Protein 5GUF (pdb70)

Foldseek 3Di:
DEDQEAEDQVNVCLLCVLLVQLLPQCVPQPAAAAPQNQDADPVRFGQQARSHHPSSNVRSLVSQLVSLVVSCVVVVPVCSNVQSSQLSVLLSVQQSVLSNVCRVVVNHPPDDDPLSNQCSSVVRSVVSSVVVRHHYDPVSSVVNSVVSVVVVVVVVVD

Nearest PDB structures (foldseek):
  5guf-assembly1_A-2  TM=1.006E+00  e=5.841E-25  Aeropyrum pernix K1
  8snb-assembly1_8K  TM=2.226E-01  e=5.472E+00  Strongylocentrotus purpuratus

Structure (mmCIF, N/CA/C/O backbone):
data_5GUF
#
_entry.id   5GUF
#
_cell.length_a   56.505
_cell.length_b   89.249
_cell.length_c   98.876
_cell.angle_alpha   90.00
_cell.angle_beta   90.00
_cell.angle_gamma   90.00
#
_symmetry.space_group_name_H-M   'C 2 2 21'
#
loop_
_entity.id
_entity.type
_entity.pdbx_description
1 polymer 'CDP-archaeol synthase'
2 non-polymer "CYTIDINE-5'-TRIPHOSPHATE"
3 non-polymer 'MAGNESIUM ION'
4 non-polymer 'POTASSIUM ION'
5 water water
#
loop_
_atom_site.group_PDB
_atom_site.id
_atom_site.type_symbol
_atom_site.label_atom_id
_atom_site.label_alt_id
_atom_site.label_comp_id
_atom_site.label_asym_id
_atom_site.label_entity_id
_atom_site.label_seq_id
_atom_site.pdbx_PDB_ins_code
_atom_site.Cartn_x
_atom_site.Cartn_y
_atom_site.Cartn_z
_atom_site.occ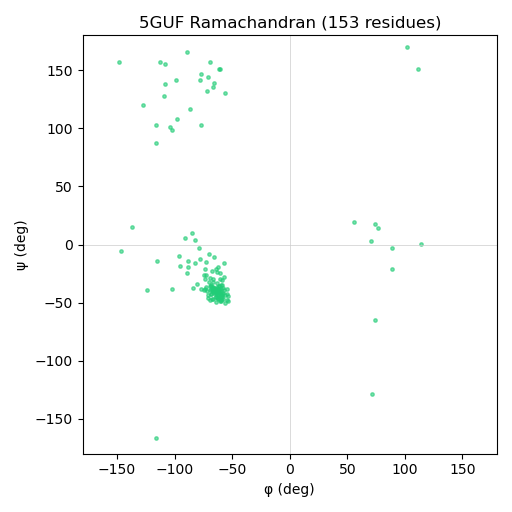upancy
_atom_site.B_iso_or_equiv
_atom_site.auth_seq_id
_atom_site.auth_comp_id
_atom_site.auth_asym_id
_atom_site.auth_atom_id
_atom_site.pdbx_PDB_model_num
ATOM 1 N N . ALA A 1 6 ? 8.128 -14.936 44.085 1.00 42.17 6 ALA A N 1
ATOM 2 C CA . ALA A 1 6 ? 9.154 -15.578 43.255 1.00 40.53 6 ALA A CA 1
ATOM 3 C C . ALA A 1 6 ? 9.253 -14.925 41.874 1.00 41.17 6 ALA A C 1
ATOM 4 O O . ALA A 1 6 ? 8.251 -14.571 41.258 1.00 45.68 6 ALA A O 1
ATOM 6 N N . VAL A 1 7 ? 10.484 -14.744 41.412 1.00 42.47 7 VAL A N 1
ATOM 7 C CA . VAL A 1 7 ? 10.772 -14.164 40.111 1.00 34.12 7 VAL A CA 1
ATOM 8 C C . VAL A 1 7 ? 11.709 -15.122 39.389 1.00 39.74 7 VAL A C 1
ATOM 9 O O . VAL A 1 7 ? 12.796 -15.436 39.893 1.00 34.95 7 VAL A O 1
ATOM 13 N N . ASP A 1 8 ? 11.277 -15.617 38.235 1.00 31.27 8 ASP A N 1
ATOM 14 C CA . ASP A 1 8 ? 12.136 -16.422 37.377 1.00 31.64 8 ASP A CA 1
ATOM 15 C C . ASP A 1 8 ? 12.318 -15.653 36.071 1.00 32.83 8 ASP A C 1
ATOM 16 O O . ASP A 1 8 ? 11.963 -14.477 35.976 1.00 32.57 8 ASP A O 1
ATOM 21 N N . TRP A 1 9 ? 12.845 -16.336 35.053 1.00 31.94 9 TRP A N 1
ATOM 22 C CA . TRP A 1 9 ? 13.177 -15.685 33.794 1.00 27.88 9 TRP A CA 1
ATOM 23 C C . TRP A 1 9 ? 11.977 -15.537 32.875 1.00 31.30 9 TRP A C 1
ATOM 24 O O . TRP A 1 9 ? 12.034 -14.757 31.923 1.00 33.38 9 TRP A O 1
ATOM 35 N N . ARG A 1 10 ? 10.899 -16.254 33.138 1.00 31.62 10 ARG A N 1
ATOM 36 C CA . ARG A 1 10 ? 9.685 -16.148 32.347 1.00 31.77 10 ARG A CA 1
ATOM 37 C C . ARG A 1 10 ? 8.667 -15.346 33.150 1.00 31.54 10 ARG A C 1
ATOM 38 O O . ARG A 1 10 ? 8.016 -15.868 34.057 1.00 33.10 10 ARG A O 1
ATOM 46 N N . ILE A 1 11 ? 8.524 -14.072 32.807 1.00 31.67 11 ILE A N 1
ATOM 47 C CA . ILE A 1 11 ? 7.585 -13.180 33.484 1.00 36.55 11 ILE A CA 1
ATOM 48 C C . ILE A 1 11 ? 6.193 -13.520 32.966 1.00 31.88 11 ILE A C 1
ATOM 49 O O . ILE A 1 11 ? 5.812 -13.106 31.868 1.00 33.32 11 ILE A O 1
ATOM 54 N N . ASP A 1 12 ? 5.420 -14.251 33.770 1.00 31.83 12 ASP A N 1
ATOM 55 C CA . ASP A 1 12 ? 4.145 -14.775 33.302 1.00 32.39 12 ASP A CA 1
ATOM 56 C C . ASP A 1 12 ? 3.035 -14.627 34.329 1.00 33.59 12 ASP A C 1
ATOM 57 O O . ASP A 1 12 ? 1.988 -15.259 34.179 1.00 43.16 12 ASP A O 1
ATOM 62 N N . ASN A 1 13 ? 3.214 -13.817 35.361 1.00 35.87 13 ASN A N 1
ATOM 63 C CA . ASN A 1 13 ? 2.080 -13.438 36.181 1.00 35.27 13 ASN A CA 1
ATOM 64 C C . ASN A 1 13 ? 2.320 -12.028 36.701 1.00 33.97 13 ASN A C 1
ATOM 65 O O . ASN A 1 13 ? 3.464 -11.569 36.783 1.00 34.23 13 ASN A O 1
ATOM 70 N N . ILE A 1 14 ? 1.224 -11.349 37.052 1.00 36.53 14 ILE A N 1
ATOM 71 C CA . ILE A 1 14 ? 1.271 -9.908 37.284 1.00 31.31 14 ILE A CA 1
ATOM 72 C C . ILE A 1 14 ? 2.038 -9.578 38.552 1.00 35.20 14 ILE A C 1
ATOM 73 O O . ILE A 1 14 ? 2.696 -8.534 38.623 1.00 39.91 14 ILE A O 1
ATOM 78 N N . LEU A 1 15 ? 1.991 -10.451 39.561 1.00 33.50 15 LEU A N 1
ATOM 79 C CA . LEU A 1 15 ? 2.754 -10.196 40.778 1.00 36.40 15 LEU A CA 1
ATOM 80 C C . LEU A 1 15 ? 4.251 -10.299 40.517 1.00 36.09 15 LEU A C 1
ATOM 81 O O . LEU A 1 15 ? 5.039 -9.500 41.044 1.00 35.70 15 LEU A O 1
ATOM 86 N N . GLU A 1 16 ? 4.656 -11.260 39.683 1.00 31.25 16 GLU A N 1
ATOM 87 C CA . GLU A 1 16 ? 6.064 -11.403 39.331 1.00 31.94 16 GLU A CA 1
ATOM 88 C C . GLU A 1 16 ? 6.534 -10.213 38.499 1.00 31.75 16 GLU A C 1
ATOM 89 O O . GLU A 1 16 ? 7.636 -9.694 38.709 1.00 31.70 16 GLU A O 1
ATOM 95 N N . ALA A 1 17 ? 5.692 -9.734 37.582 1.00 32.54 17 ALA A N 1
ATOM 96 C CA . ALA A 1 17 ? 6.016 -8.502 36.869 1.00 31.11 17 ALA A CA 1
ATOM 97 C C . ALA A 1 17 ? 6.107 -7.330 37.830 1.00 31.49 17 ALA A C 1
ATOM 98 O O . ALA A 1 17 ? 6.969 -6.457 37.683 1.00 33.12 17 ALA A O 1
ATOM 100 N N . ILE A 1 18 ? 5.225 -7.292 38.827 1.00 33.29 18 ILE A N 1
ATOM 101 C CA . ILE A 1 18 ? 5.230 -6.152 39.730 1.00 33.16 18 ILE A CA 1
ATOM 102 C C . ILE A 1 18 ? 6.489 -6.165 40.580 1.00 36.52 18 ILE A C 1
ATOM 103 O O . ILE A 1 18 ? 7.082 -5.110 40.833 1.00 35.20 18 ILE A O 1
ATOM 108 N N . ILE A 1 19 ? 6.964 -7.352 40.971 1.00 31.91 19 ILE A N 1
ATOM 109 C CA . ILE A 1 19 ? 8.207 -7.421 41.735 1.00 30.22 19 ILE A CA 1
ATOM 110 C C . ILE A 1 19 ? 9.383 -6.988 40.876 1.00 28.46 19 ILE A C 1
ATOM 111 O O . ILE A 1 19 ? 10.236 -6.201 41.301 1.00 30.22 19 ILE A O 1
ATOM 116 N N . LEU A 1 20 ? 9.460 -7.514 39.658 1.00 36.92 20 LEU A N 1
ATOM 117 C CA . LEU A 1 20 ? 10.565 -7.148 38.784 1.00 41.35 20 LEU A CA 1
ATOM 118 C C . LEU A 1 20 ? 10.567 -5.648 38.491 1.00 32.27 20 LEU A C 1
ATOM 119 O O . LEU A 1 20 ? 11.628 -5.013 38.454 1.00 35.45 20 LEU A O 1
ATOM 124 N N . MET A 1 21 ? 9.390 -5.058 38.319 1.00 33.32 21 MET A N 1
ATOM 125 C CA . MET A 1 21 ? 9.277 -3.675 37.874 1.00 33.70 21 MET A CA 1
ATOM 126 C C . MET A 1 21 ? 9.283 -2.642 38.999 1.00 37.69 21 MET A C 1
ATOM 127 O O . MET A 1 21 ? 9.438 -1.446 38.709 1.00 38.16 21 MET A O 1
ATOM 132 N N . LEU A 1 22 ? 9.102 -3.051 40.257 1.00 36.68 22 LEU A N 1
ATOM 133 C CA . LEU A 1 22 ? 9.014 -2.065 41.333 1.00 35.32 22 LEU A CA 1
ATOM 134 C C . LEU A 1 22 ? 10.257 -1.186 41.444 1.00 34.02 22 LEU A C 1
ATOM 135 O O . LEU A 1 22 ? 10.109 -0.001 41.776 1.00 33.78 22 LEU A O 1
ATOM 140 N N . PRO A 1 23 ? 11.474 -1.667 41.193 1.00 35.94 23 PRO A N 1
ATOM 141 C CA . PRO A 1 23 ? 12.608 -0.725 41.139 1.00 31.10 23 PRO A CA 1
ATOM 142 C C . PRO A 1 23 ? 12.453 0.353 40.082 1.00 36.98 23 PRO A C 1
ATOM 143 O O . PRO A 1 23 ? 12.837 1.503 40.322 1.00 36.60 23 PRO A O 1
ATOM 147 N N . ALA A 1 24 ? 11.907 0.013 38.912 1.00 41.16 24 ALA A N 1
ATOM 148 C CA . ALA A 1 24 ? 11.682 1.011 37.867 1.00 33.50 24 ALA A CA 1
ATOM 149 C C . ALA A 1 24 ? 10.616 2.020 38.289 1.00 30.86 24 ALA A C 1
ATOM 150 O O . ALA A 1 24 ? 10.789 3.231 38.117 1.00 32.52 24 ALA A O 1
ATOM 152 N N . MET A 1 25 ? 9.492 1.527 38.819 1.00 32.57 25 MET A N 1
ATOM 153 C CA . MET A 1 25 ? 8.453 2.401 39.353 1.00 35.57 25 MET A CA 1
ATOM 154 C C . MET A 1 25 ? 9.028 3.358 40.391 1.00 38.53 25 MET A C 1
ATOM 155 O O . MET A 1 25 ? 8.714 4.554 40.400 1.00 38.44 25 MET A O 1
ATOM 160 N N . ILE A 1 26 ? 9.894 2.841 41.266 1.00 31.49 26 ILE A N 1
ATOM 161 C CA . ILE A 1 26 ? 10.487 3.671 42.301 1.00 38.94 26 ILE A CA 1
ATOM 162 C C . ILE A 1 26 ? 11.530 4.611 41.705 1.00 37.29 26 ILE A C 1
ATOM 163 O O . ILE A 1 26 ? 11.635 5.772 42.108 1.00 34.89 26 ILE A O 1
ATOM 168 N N . ALA A 1 27 ? 12.305 4.137 40.730 1.00 37.56 27 ALA A N 1
ATOM 169 C CA . ALA A 1 27 ? 13.222 5.035 40.037 1.00 36.77 27 ALA A CA 1
ATOM 170 C C . ALA A 1 27 ? 12.461 6.148 39.329 1.00 37.09 27 ALA A C 1
ATOM 171 O O . ALA A 1 27 ? 12.897 7.300 39.327 1.00 32.82 27 ALA A O 1
ATOM 173 N N . ASN A 1 28 ? 11.304 5.826 38.752 1.00 34.24 28 ASN A N 1
ATOM 174 C CA . ASN A 1 28 ? 10.553 6.819 37.997 1.00 34.69 28 ASN A CA 1
ATOM 175 C C . ASN A 1 28 ? 9.875 7.843 38.899 1.00 39.49 28 ASN A C 1
ATOM 176 O O . ASN A 1 28 ? 9.679 8.990 38.483 1.00 36.15 28 ASN A O 1
ATOM 181 N N . ALA A 1 29 ? 9.506 7.449 40.123 1.00 43.56 29 ALA A N 1
ATOM 182 C CA . ALA A 1 29 ? 8.730 8.304 41.016 1.00 40.88 29 ALA A CA 1
ATOM 183 C C . ALA A 1 29 ? 9.596 9.189 41.900 1.00 42.51 29 ALA A C 1
ATOM 184 O O . ALA A 1 29 ? 9.131 10.237 42.352 1.00 50.12 29 ALA A O 1
ATOM 186 N N . THR A 1 30 ? 10.831 8.795 42.164 1.00 43.33 30 THR A N 1
ATOM 187 C CA . THR A 1 30 ? 11.703 9.500 43.099 1.00 45.05 30 THR A CA 1
ATOM 188 C C . THR A 1 30 ? 12.099 10.917 42.669 1.00 45.77 30 THR A C 1
ATOM 189 O O . THR A 1 30 ? 12.167 11.804 43.533 1.00 40.77 30 THR A O 1
ATOM 193 N N . PRO A 1 31 ? 12.358 11.193 41.381 1.00 42.17 31 PRO A N 1
ATOM 194 C CA . PRO A 1 31 ? 12.756 12.566 41.004 1.00 45.78 31 PRO A CA 1
ATOM 195 C C . PRO A 1 31 ? 11.701 13.636 41.294 1.00 47.97 31 PRO A C 1
ATOM 196 O O . PRO A 1 31 ? 12.055 14.818 41.392 1.00 54.01 31 PRO A O 1
ATOM 200 N N . VAL A 1 32 ? 10.432 13.268 41.474 1.00 45.08 32 VAL A N 1
ATOM 201 C CA . VAL A 1 32 ? 9.416 14.280 41.743 1.00 49.92 32 VAL A CA 1
ATOM 202 C C . VAL A 1 32 ? 9.536 14.831 43.163 1.00 52.38 32 VAL A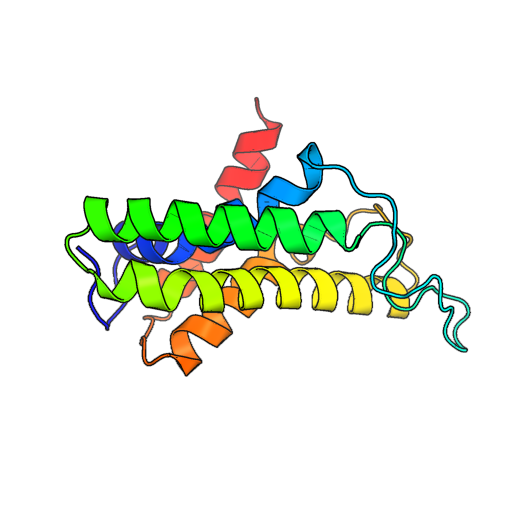 C 1
ATOM 203 O O . VAL A 1 32 ? 9.033 15.923 43.453 1.00 59.65 32 VAL A O 1
ATOM 207 N N . VAL A 1 33 ? 10.179 14.102 44.072 1.00 55.57 33 VAL A N 1
ATOM 208 C CA . VAL A 1 33 ? 10.396 14.589 45.432 1.00 54.16 33 VAL A CA 1
ATOM 209 C C . VAL A 1 33 ? 11.825 15.083 45.625 1.00 60.69 33 VAL A C 1
ATOM 210 O O . VAL A 1 33 ? 12.051 16.090 46.293 1.00 69.99 33 VAL A O 1
ATOM 214 N N . ALA A 1 34 ? 12.805 14.402 45.034 1.00 59.32 34 ALA A N 1
ATOM 215 C CA . ALA A 1 34 ? 14.187 14.819 45.212 1.00 59.81 34 ALA A CA 1
ATOM 216 C C . ALA A 1 34 ? 14.471 16.173 44.588 1.00 71.78 34 ALA A C 1
ATOM 217 O O . ALA A 1 34 ? 15.543 16.737 44.837 1.00 81.00 34 ALA A O 1
ATOM 219 N N . GLY A 1 35 ? 13.549 16.705 43.794 1.00 73.24 35 GLY A N 1
ATOM 220 C CA . GLY A 1 35 ? 13.774 18.005 43.191 1.00 64.19 35 GLY A CA 1
ATOM 221 C C . GLY A 1 35 ? 14.836 17.915 42.117 1.00 67.65 35 GLY A C 1
ATOM 222 O O . GLY A 1 35 ? 14.774 17.065 41.218 1.00 71.28 35 GLY A O 1
ATOM 223 N N . GLY A 1 36 ? 15.826 18.783 42.217 1.00 67.34 36 GLY A N 1
ATOM 224 C CA . GLY A 1 36 ? 16.869 18.912 41.225 1.00 47.63 36 GLY A CA 1
ATOM 225 C C . GLY A 1 36 ? 16.762 20.234 40.489 1.00 55.98 36 GLY A C 1
ATOM 226 O O . GLY A 1 36 ? 15.677 20.806 40.333 1.00 63.65 36 GLY A O 1
ATOM 227 N N . ARG A 1 37 ? 17.899 20.731 40.036 1.00 52.42 37 ARG A N 1
ATOM 228 C CA . ARG A 1 37 ? 17.907 22.019 39.354 1.00 54.13 37 ARG A CA 1
ATOM 229 C C . ARG A 1 37 ? 18.951 22.105 38.254 1.00 55.46 37 ARG A C 1
ATOM 230 O O . ARG A 1 37 ? 18.988 23.120 37.553 1.00 56.39 37 ARG A O 1
ATOM 238 N N . ARG A 1 38 ? 19.799 21.094 38.084 1.00 46.08 38 ARG A N 1
ATOM 239 C CA . ARG A 1 38 ? 20.764 21.061 37.001 1.00 51.20 38 ARG A CA 1
ATOM 240 C C . ARG A 1 38 ? 20.201 20.205 35.876 1.00 54.61 38 ARG A C 1
ATOM 241 O O . ARG A 1 38 ? 20.131 18.973 36.025 1.00 46.88 38 ARG A O 1
ATOM 249 N N . PRO A 1 39 ? 19.789 20.791 34.753 1.00 50.98 39 PRO A N 1
ATOM 250 C CA . PRO A 1 39 ? 19.207 19.984 33.675 1.00 40.82 39 PRO A CA 1
ATOM 251 C C . PRO A 1 39 ? 20.224 19.034 33.068 1.00 44.87 39 PRO A C 1
ATOM 252 O O . PRO A 1 39 ? 21.384 19.384 32.840 1.00 49.10 39 PRO A O 1
ATOM 256 N N . VAL A 1 40 ? 19.764 17.814 32.798 1.00 44.15 40 VAL A N 1
ATOM 257 C CA . VAL A 1 40 ? 20.570 16.853 32.054 1.00 47.86 40 VAL A CA 1
ATOM 258 C C . VAL A 1 40 ? 21.033 17.447 30.725 1.00 46.17 40 VAL A C 1
ATOM 259 O O . VAL A 1 40 ? 22.168 17.216 30.287 1.00 44.50 40 VAL A O 1
ATOM 263 N N . ASP A 1 41 ? 20.168 18.221 30.057 1.00 42.52 41 ASP A N 1
ATOM 264 C CA . ASP A 1 41 ? 20.495 18.715 28.720 1.00 46.61 41 ASP A CA 1
ATOM 265 C C . ASP A 1 41 ? 21.318 20.006 28.742 1.00 45.62 41 ASP A C 1
ATOM 266 O O . ASP A 1 41 ? 21.492 20.620 27.687 1.00 51.53 41 ASP A O 1
ATOM 271 N N . MET A 1 42 ? 21.821 20.429 29.901 1.00 40.14 42 MET A N 1
ATOM 272 C CA . MET A 1 42 ? 22.643 21.635 30.025 1.00 51.94 42 MET A CA 1
ATOM 273 C C . MET A 1 42 ? 21.952 22.879 29.480 1.00 49.31 42 MET A C 1
ATOM 274 O O . MET A 1 42 ? 22.620 23.872 29.178 1.00 52.55 42 MET A O 1
ATOM 279 N N . GLY A 1 43 ? 20.624 22.847 29.349 1.00 43.69 43 GLY A N 1
ATOM 280 C CA . GLY A 1 43 ? 19.877 23.951 28.777 1.00 42.65 43 GLY A CA 1
ATOM 281 C C . GLY A 1 43 ? 19.943 24.081 27.266 1.00 39.28 43 GLY A C 1
ATOM 282 O O . GLY A 1 43 ? 19.542 25.121 26.741 1.00 40.29 43 GLY A O 1
ATOM 283 N N . VAL A 1 44 ? 20.420 23.057 26.552 1.00 39.97 44 VAL A N 1
ATOM 284 C CA . VAL A 1 44 ? 20.549 23.127 25.098 1.00 36.92 44 VAL A CA 1
ATOM 285 C C . VAL A 1 44 ? 19.183 23.205 24.421 1.00 46.10 44 VAL A C 1
ATOM 286 O O . VAL A 1 44 ? 18.247 22.461 24.756 1.00 42.63 44 VAL A O 1
ATOM 290 N N . VAL A 1 45 ? 19.076 24.105 23.440 1.00 44.59 45 VAL A N 1
ATOM 291 C CA . VAL A 1 45 ? 17.909 24.233 22.577 1.00 36.85 45 VAL A CA 1
ATOM 292 C C . VAL A 1 45 ? 18.287 23.717 21.197 1.00 38.10 45 VAL A C 1
ATOM 293 O O . VAL A 1 45 ? 19.385 23.999 20.712 1.00 43.87 45 VAL A O 1
ATOM 297 N N . LEU A 1 46 ? 17.393 22.958 20.570 1.00 36.01 46 LEU A N 1
ATOM 298 C CA . LEU A 1 46 ? 17.627 22.401 19.240 1.00 37.81 46 LEU A CA 1
ATOM 299 C C . LEU A 1 46 ? 17.162 23.369 18.154 1.00 34.74 46 LEU A C 1
ATOM 300 O O . LEU A 1 46 ? 16.434 24.320 18.424 1.00 37.86 46 LEU A O 1
ATOM 305 N N . PRO A 1 47 ? 17.562 23.141 16.893 1.00 34.49 47 PRO A N 1
ATOM 306 C CA . PRO A 1 47 ? 17.126 24.031 15.795 1.00 29.36 47 PRO A CA 1
ATOM 307 C C . PRO A 1 47 ? 15.625 24.174 15.629 1.00 35.38 47 PRO A C 1
ATOM 308 O O . PRO A 1 47 ? 15.195 25.100 14.927 1.00 40.44 47 PRO A O 1
ATOM 312 N N . ASP A 1 48 ? 14.810 23.293 16.210 1.00 31.65 48 ASP A N 1
ATOM 313 C CA . ASP A 1 48 ? 13.367 23.468 16.123 1.00 23.76 48 ASP A CA 1
ATOM 314 C C . ASP A 1 48 ? 12.848 24.450 17.152 1.00 30.60 48 ASP A C 1
ATOM 315 O O . ASP A 1 48 ? 11.633 24.640 17.245 1.00 36.12 48 ASP A O 1
ATOM 320 N N . GLY A 1 49 ? 13.737 25.069 17.928 1.00 35.36 49 GLY A N 1
ATOM 321 C CA . GLY A 1 49 ? 13.366 26.038 18.937 1.00 35.72 49 GLY A CA 1
ATOM 322 C C . GLY A 1 49 ? 13.058 25.477 20.307 1.00 34.52 49 GLY A C 1
ATOM 323 O O . GLY A 1 49 ? 12.787 26.259 21.227 1.00 34.94 49 GLY A O 1
ATOM 324 N N . ARG A 1 50 ? 13.087 24.162 20.479 1.00 32.99 50 ARG A N 1
ATOM 325 C CA . ARG A 1 50 ? 12.689 23.535 21.726 1.00 33.79 50 ARG A CA 1
ATOM 326 C C . ARG A 1 50 ? 13.915 22.992 22.447 1.00 34.10 50 ARG A C 1
ATOM 327 O O . ARG A 1 50 ? 14.930 22.662 21.827 1.00 34.15 50 ARG A O 1
ATOM 335 N N . ARG A 1 51 ? 13.796 22.871 23.769 1.00 34.84 51 ARG A N 1
ATOM 336 C CA . ARG A 1 51 ? 14.862 22.264 24.559 1.00 32.89 51 ARG A CA 1
ATOM 337 C C . ARG A 1 51 ? 15.092 20.826 24.113 1.00 33.06 51 ARG A C 1
ATOM 338 O O . ARG A 1 51 ? 14.191 20.157 23.600 1.00 35.64 51 ARG A O 1
ATOM 346 N N . LEU A 1 52 ? 16.328 20.365 24.270 1.00 32.40 52 LEU A N 1
ATOM 347 C CA . LEU A 1 52 ? 16.632 18.970 23.970 1.00 32.49 52 LEU A CA 1
ATOM 348 C C . LEU A 1 52 ? 15.806 18.034 24.853 1.00 39.32 52 LEU A C 1
ATOM 349 O O . LEU A 1 52 ? 15.171 17.092 24.360 1.00 35.26 52 LEU A O 1
ATOM 354 N N . LEU A 1 53 ? 15.783 18.300 26.164 1.00 34.55 53 LEU A N 1
ATOM 355 C CA . LEU A 1 53 ? 14.968 17.563 27.128 1.00 33.21 53 LEU A CA 1
ATOM 356 C C . LEU A 1 53 ? 14.033 18.451 27.924 1.00 33.38 53 LEU A C 1
ATOM 357 O O . LEU A 1 53 ? 12.888 18.064 28.167 1.00 33.26 53 LEU A O 1
ATOM 362 N N . GLY A 1 54 ? 14.481 19.642 28.321 1.00 33.67 54 GLY A N 1
ATOM 363 C CA . GLY A 1 54 ? 13.716 20.503 29.192 1.00 23.30 54 GLY A CA 1
ATOM 364 C C . GLY A 1 54 ? 14.222 20.432 30.620 1.00 43.85 54 GLY A C 1
ATOM 365 O O . GLY A 1 54 ? 15.039 19.578 30.992 1.00 38.21 54 GLY A O 1
ATOM 366 N N . ASP A 1 55 ? 13.696 21.356 31.437 1.00 35.57 55 ASP A N 1
ATOM 367 C CA . ASP A 1 55 ? 14.114 21.474 32.831 1.00 46.01 55 ASP A CA 1
ATOM 368 C C . ASP A 1 55 ? 13.599 20.340 33.705 1.00 41.65 55 ASP A C 1
ATOM 369 O O . ASP A 1 55 ? 14.087 20.173 34.822 1.00 43.04 55 ASP A O 1
ATOM 374 N N . GLY A 1 56 ? 12.620 19.572 33.235 1.00 43.04 56 GLY A N 1
ATOM 375 C CA . GLY A 1 56 ? 12.066 18.512 34.047 1.00 40.99 56 GLY A CA 1
ATOM 376 C C . GLY A 1 56 ? 12.994 17.339 34.268 1.00 40.96 56 GLY A C 1
ATOM 377 O O . GLY A 1 56 ? 12.660 16.466 35.068 1.00 42.27 56 GLY A O 1
ATOM 378 N N . LYS A 1 57 ? 14.134 17.292 33.585 1.00 34.60 57 LYS A N 1
ATOM 379 C CA . LYS A 1 57 ? 15.085 16.186 33.684 1.00 38.29 57 LYS A CA 1
ATOM 380 C C . LYS A 1 57 ? 16.368 16.754 34.278 1.00 45.42 57 LYS A C 1
ATOM 381 O O . LYS A 1 57 ? 17.145 17.420 33.582 1.00 40.30 57 LYS A O 1
ATOM 387 N N . THR A 1 58 ? 16.589 16.498 35.562 1.00 45.04 58 THR A N 1
ATOM 388 C CA . THR A 1 58 ? 17.723 17.066 36.268 1.00 43.28 58 THR A CA 1
ATOM 389 C C . THR A 1 58 ? 18.692 15.954 36.634 1.00 38.60 58 THR A C 1
ATOM 390 O O . THR A 1 58 ? 18.323 14.783 36.674 1.00 41.28 58 THR A O 1
ATOM 394 N N . ILE A 1 59 ? 19.956 16.331 36.841 1.00 45.76 59 ILE A N 1
ATOM 395 C CA . ILE A 1 59 ? 20.986 15.351 37.180 1.00 42.15 59 ILE A CA 1
ATOM 396 C C . ILE A 1 59 ? 20.752 14.801 38.587 1.00 46.68 59 ILE A C 1
ATOM 397 O O . ILE A 1 59 ? 21.002 13.619 38.859 1.00 37.31 59 ILE A O 1
ATOM 402 N N . GLU A 1 60 ? 20.272 15.652 39.501 1.00 36.80 60 GLU A N 1
ATOM 403 C CA . GLU A 1 60 ? 19.884 15.178 40.820 1.00 43.66 60 GLU A CA 1
ATOM 404 C C . GLU A 1 60 ? 18.732 14.194 40.705 1.00 46.50 60 GLU A C 1
ATOM 405 O O . GLU A 1 60 ? 18.677 13.198 41.436 1.00 45.34 60 GLU A O 1
ATOM 411 N N . GLY A 1 61 ? 17.816 14.447 39.772 1.00 44.22 61 GLY A N 1
ATOM 412 C CA . GLY A 1 61 ? 16.741 13.499 39.532 1.00 41.62 61 GLY A CA 1
ATOM 413 C C . GLY A 1 61 ? 17.260 12.138 39.115 1.00 39.19 61 GLY A C 1
ATOM 414 O O . GLY A 1 61 ? 16.840 11.106 39.644 1.00 39.23 61 GLY A O 1
ATOM 415 N N . LEU A 1 62 ? 18.198 12.116 38.172 1.00 28.17 62 LEU A N 1
ATOM 416 C CA . LEU A 1 62 ? 18.724 10.844 37.704 1.00 37.40 62 LEU A CA 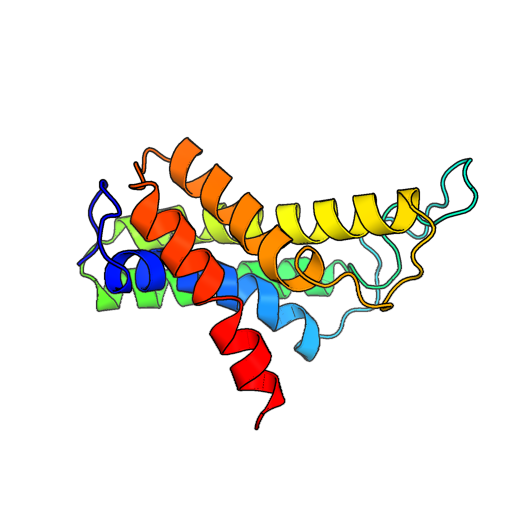1
ATOM 417 C C . LEU A 1 62 ? 19.437 10.088 38.822 1.00 37.62 62 LEU A C 1
ATOM 418 O O . LEU A 1 62 ? 19.295 8.866 38.936 1.00 38.49 62 LEU A O 1
ATOM 423 N N . LEU A 1 63 ? 20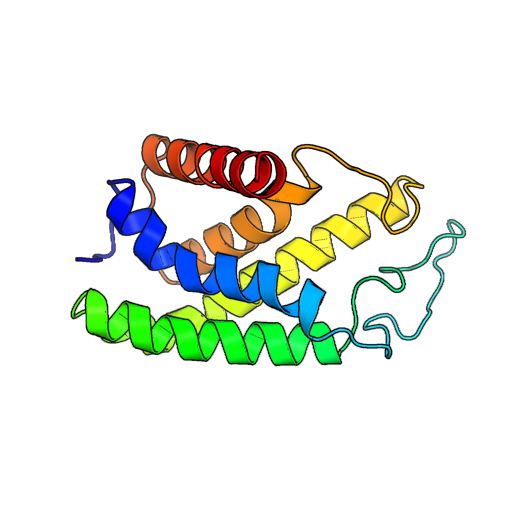.219 10.793 39.644 1.00 31.51 63 LEU A N 1
ATOM 424 C CA . LEU A 1 63 ? 20.990 10.124 40.689 1.00 42.73 63 LEU A CA 1
ATOM 425 C C . LEU A 1 63 ? 20.090 9.575 41.790 1.00 39.00 63 LEU A C 1
ATOM 426 O O . LEU A 1 63 ? 20.241 8.423 42.210 1.00 38.65 63 LEU A O 1
ATOM 431 N N . ALA A 1 64 ? 19.154 10.393 42.275 1.00 36.05 64 ALA A N 1
ATOM 432 C CA . ALA A 1 64 ? 18.200 9.924 43.272 1.00 37.10 64 ALA A CA 1
ATOM 433 C C . ALA A 1 64 ? 17.365 8.777 42.728 1.00 33.05 64 ALA A C 1
ATOM 434 O O . ALA A 1 64 ? 17.095 7.807 43.442 1.00 32.62 64 ALA A O 1
ATOM 436 N N . GLY A 1 65 ? 16.953 8.871 41.460 1.00 34.68 65 GLY A N 1
ATOM 437 C CA . GLY A 1 65 ? 16.194 7.787 40.859 1.00 32.89 65 GLY A CA 1
ATOM 438 C C . GLY A 1 65 ? 17.001 6.508 40.802 1.00 36.92 65 GLY A C 1
ATOM 439 O O . GLY A 1 65 ? 16.528 5.429 41.177 1.00 30.94 65 GLY A O 1
ATOM 440 N N . PHE A 1 66 ? 18.252 6.625 40.365 1.00 31.07 66 PHE A N 1
ATOM 441 C CA . PHE A 1 66 ? 19.130 5.470 40.274 1.00 30.76 66 PHE A CA 1
ATOM 442 C C . PHE A 1 66 ? 19.405 4.883 41.657 1.00 34.60 66 PHE A C 1
ATOM 443 O O . PHE A 1 66 ? 19.290 3.673 41.864 1.00 38.84 66 PHE A O 1
ATOM 451 N N . ALA A 1 67 ? 19.786 5.732 42.612 1.00 33.07 67 ALA A N 1
ATOM 452 C CA . ALA A 1 67 ? 19.980 5.291 43.987 1.00 39.12 67 ALA A CA 1
ATOM 453 C C . ALA A 1 67 ? 18.738 4.590 44.522 1.00 30.29 67 ALA A C 1
ATOM 454 O O . ALA A 1 67 ? 18.830 3.501 45.085 1.00 33.42 67 ALA A O 1
ATOM 456 N N . ALA A 1 68 ? 17.568 5.194 44.329 1.00 30.33 68 ALA A N 1
ATOM 457 C CA . ALA A 1 68 ? 16.334 4.629 44.852 1.00 33.72 68 ALA A CA 1
ATOM 458 C C . ALA A 1 68 ? 16.025 3.281 44.215 1.00 36.12 68 ALA A C 1
ATOM 459 O O . ALA A 1 68 ? 15.589 2.344 44.902 1.00 38.16 68 ALA A O 1
ATOM 461 N N . GLY A 1 69 ? 16.233 3.177 42.898 1.00 37.59 69 GLY A N 1
ATOM 462 C CA . GLY A 1 69 ? 15.965 1.933 42.206 1.00 28.32 69 GLY A CA 1
ATOM 463 C C . GLY A 1 69 ? 16.906 0.830 42.635 1.00 32.71 69 GLY A C 1
ATOM 464 O O . GLY A 1 69 ? 16.500 -0.325 42.773 1.00 34.91 69 GLY A O 1
ATOM 465 N N . SER A 1 70 ? 18.175 1.170 42.853 1.00 30.02 70 SER A N 1
ATOM 466 C CA . SER A 1 70 ? 19.121 0.196 43.385 1.00 31.50 70 SER A CA 1
ATOM 467 C C . SER A 1 70 ? 18.707 -0.270 44.777 1.00 35.60 70 SER A C 1
ATOM 468 O O . SER A 1 70 ? 18.694 -1.472 45.059 1.00 39.64 70 SER A O 1
ATOM 471 N N . ALA A 1 71 ? 18.355 0.668 45.663 1.00 33.27 71 ALA A N 1
ATOM 472 C CA . ALA A 1 71 ? 17.925 0.267 46.998 1.00 36.22 71 ALA A CA 1
ATOM 473 C C . ALA A 1 71 ? 16.708 -0.649 46.917 1.00 34.12 71 ALA A C 1
ATOM 474 O O . ALA A 1 71 ? 16.662 -1.687 47.586 1.00 37.26 71 ALA A O 1
ATOM 476 N N . ALA A 1 72 ? 15.751 -0.326 46.040 1.00 34.06 72 ALA A N 1
ATOM 477 C CA . ALA A 1 72 ? 14.537 -1.135 45.928 1.00 38.46 72 ALA A CA 1
ATOM 478 C C . ALA A 1 72 ? 14.832 -2.535 45.393 1.00 36.85 72 ALA A C 1
ATOM 479 O O . ALA A 1 72 ? 14.151 -3.503 45.765 1.00 31.39 72 ALA A O 1
ATOM 481 N N . GLY A 1 73 ? 15.842 -2.666 44.536 1.00 26.43 73 GLY A N 1
ATOM 482 C CA . GLY A 1 73 ? 16.179 -3.978 44.029 1.00 36.41 73 GLY A CA 1
ATOM 483 C C . GLY A 1 73 ? 16.718 -4.896 45.106 1.00 38.71 73 GLY A C 1
ATOM 484 O O . GLY A 1 73 ? 16.562 -6.115 45.014 1.00 37.06 73 GLY A O 1
ATOM 485 N N . VAL A 1 74 ? 17.372 -4.325 46.122 1.00 34.73 74 VAL A N 1
ATOM 486 C CA . VAL A 1 74 ? 17.715 -5.084 47.321 1.00 36.76 74 VAL A CA 1
ATOM 487 C C . VAL A 1 74 ? 16.448 -5.623 47.975 1.00 32.08 74 VAL A C 1
ATOM 488 O O . VAL A 1 74 ? 16.361 -6.803 48.318 1.00 30.19 74 VAL A O 1
ATOM 492 N N . LEU A 1 75 ? 15.437 -4.769 48.136 1.00 31.98 75 LEU A N 1
ATOM 493 C CA . LEU A 1 75 ? 14.173 -5.250 48.681 1.00 32.68 75 LEU A CA 1
ATOM 494 C C . LEU A 1 75 ? 13.512 -6.268 47.758 1.00 35.08 75 LEU A C 1
ATOM 495 O O . LEU A 1 75 ? 12.895 -7.225 48.231 1.00 37.53 75 LEU A O 1
ATOM 500 N N . ALA A 1 76 ? 13.587 -6.062 46.440 1.00 37.61 76 ALA A N 1
ATOM 501 C CA . ALA A 1 76 ? 13.012 -7.048 45.523 1.00 36.84 76 ALA A CA 1
ATOM 502 C C . ALA A 1 76 ? 13.751 -8.379 45.613 1.00 31.02 76 ALA A C 1
ATOM 503 O O . ALA A 1 76 ? 13.127 -9.442 45.592 1.00 35.24 76 ALA A O 1
ATOM 505 N N . ALA A 1 77 ? 15.081 -8.335 45.734 1.00 31.18 77 ALA A N 1
ATOM 506 C CA . ALA A 1 77 ? 15.861 -9.559 45.855 1.00 34.43 77 ALA A CA 1
ATOM 507 C C . ALA A 1 77 ? 15.561 -10.284 47.169 1.00 42.02 77 ALA A C 1
ATOM 508 O O . ALA A 1 77 ? 15.478 -11.516 47.195 1.00 43.39 77 ALA A O 1
ATOM 510 N N . LEU A 1 78 ? 15.378 -9.541 48.266 1.00 37.97 78 LEU A N 1
ATOM 511 C CA . LEU A 1 78 ? 15.088 -10.184 49.544 1.00 38.11 78 LEU A CA 1
ATOM 512 C C . LEU A 1 78 ? 13.657 -10.697 49.596 1.00 45.18 78 LEU A C 1
ATOM 513 O O . LEU A 1 78 ? 13.401 -11.776 50.141 1.00 48.87 78 LEU A O 1
ATOM 518 N N . ALA A 1 79 ? 12.709 -9.940 49.039 1.00 40.68 79 ALA A N 1
ATOM 519 C CA . ALA A 1 79 ? 11.319 -10.385 49.048 1.00 40.78 79 ALA A CA 1
ATOM 520 C C . ALA A 1 79 ? 11.128 -11.658 48.229 1.00 48.22 79 ALA A C 1
ATOM 521 O O . ALA A 1 79 ? 10.338 -12.529 48.605 1.00 52.15 79 ALA A O 1
ATOM 523 N N . SER A 1 80 ? 11.828 -11.778 47.102 1.00 49.61 80 SER A N 1
ATOM 524 C CA . SER A 1 80 ? 11.609 -12.868 46.159 1.00 38.12 80 SER A CA 1
ATOM 525 C C . SER A 1 80 ? 12.566 -14.032 46.342 1.00 41.46 80 SER A C 1
ATOM 526 O O . SER A 1 80 ? 12.379 -15.067 45.700 1.00 39.21 80 SER A O 1
ATOM 529 N N . GLY A 1 81 ? 13.601 -13.886 47.165 1.00 45.31 81 GLY A N 1
ATOM 530 C CA . GLY A 1 81 ? 14.633 -14.897 47.208 1.00 41.54 81 GLY A CA 1
ATOM 531 C C . GLY A 1 81 ? 15.530 -14.965 45.989 1.00 43.95 81 GLY A C 1
ATOM 532 O O . GLY A 1 81 ? 16.416 -15.825 45.944 1.00 55.39 81 GLY A O 1
ATOM 533 N N . ASN A 1 82 ? 15.357 -14.081 45.010 1.00 44.58 82 ASN A N 1
ATOM 534 C CA . ASN A 1 82 ? 16.151 -14.106 43.786 1.00 34.00 82 ASN A CA 1
ATOM 535 C C . ASN A 1 82 ? 17.202 -13.009 43.894 1.00 42.47 82 ASN A C 1
ATOM 536 O O . ASN A 1 82 ? 16.933 -11.837 43.613 1.00 46.20 82 ASN A O 1
ATOM 541 N N . MET A 1 83 ? 18.415 -13.402 44.274 1.00 36.80 83 MET A N 1
ATOM 542 C CA . MET A 1 83 ? 19.478 -12.432 44.464 1.00 38.79 83 MET A CA 1
ATOM 543 C C . MET A 1 83 ? 19.862 -11.717 43.175 1.00 42.89 83 MET A C 1
ATOM 544 O O . MET A 1 83 ? 20.448 -10.628 43.237 1.00 38.35 83 MET A O 1
ATOM 549 N N . LEU A 1 84 ? 19.556 -12.292 42.011 1.00 34.88 84 LEU A N 1
ATOM 550 C CA . LEU A 1 84 ? 19.886 -11.602 40.769 1.00 37.73 84 LEU A CA 1
ATOM 551 C C . LEU A 1 84 ? 19.133 -10.284 40.634 1.00 34.88 84 LEU A C 1
ATOM 552 O O . LEU A 1 84 ? 19.615 -9.378 39.945 1.00 40.10 84 LEU A O 1
ATOM 557 N N . LEU A 1 85 ? 17.989 -10.143 41.316 1.00 35.53 85 LEU A N 1
ATOM 558 C CA . LEU A 1 85 ? 17.269 -8.869 41.345 1.00 31.43 85 LEU A CA 1
ATOM 559 C C . LEU A 1 85 ? 18.114 -7.731 41.905 1.00 39.66 85 LEU A C 1
ATOM 560 O O . LEU A 1 85 ? 17.911 -6.571 41.525 1.00 37.99 85 LEU A O 1
ATOM 565 N N . ALA A 1 86 ? 19.038 -8.014 42.826 1.00 33.72 86 ALA A N 1
ATOM 566 C CA . ALA A 1 86 ? 19.876 -6.931 43.317 1.00 35.22 86 ALA A CA 1
ATOM 567 C C . ALA A 1 86 ? 20.886 -6.496 42.273 1.00 35.84 86 ALA A C 1
ATOM 568 O O . ALA A 1 86 ? 21.328 -5.345 42.291 1.00 34.73 86 ALA A O 1
ATOM 570 N N . VAL A 1 87 ? 21.255 -7.395 41.372 1.00 38.78 87 VAL A N 1
ATOM 571 C CA . VAL A 1 87 ? 22.184 -7.074 40.300 1.00 39.97 87 VAL A CA 1
ATOM 572 C C . VAL A 1 87 ? 21.468 -6.439 39.113 1.00 37.85 87 VAL A C 1
ATOM 573 O O . VAL A 1 87 ? 21.995 -5.523 38.489 1.00 34.39 87 VAL A O 1
ATOM 577 N N . HIS A 1 88 ? 20.258 -6.908 38.800 1.00 34.31 88 HIS A N 1
ATOM 578 C CA . HIS A 1 88 ? 19.522 -6.446 37.627 1.00 32.43 88 HIS A CA 1
ATOM 579 C C . HIS A 1 88 ? 18.815 -5.111 37.852 1.00 37.07 88 HIS A C 1
ATOM 580 O O . HIS A 1 88 ? 18.661 -4.319 36.904 1.00 33.72 88 HIS A O 1
ATOM 587 N N . SER A 1 89 ? 18.340 -4.864 39.078 1.00 31.74 89 SER A N 1
ATOM 588 C CA . SER A 1 89 ? 17.493 -3.698 39.315 1.00 25.23 89 SER A CA 1
ATOM 589 C C . SER A 1 89 ? 18.194 -2.380 39.015 1.00 35.45 89 SER A C 1
ATOM 590 O O . SER A 1 89 ? 17.518 -1.457 38.527 1.00 35.80 89 SER A O 1
ATOM 593 N N . PRO A 1 90 ? 19.499 -2.211 39.267 1.00 35.43 90 PRO A N 1
ATOM 594 C CA . PRO A 1 90 ? 20.149 -0.973 38.803 1.00 32.03 90 PRO A CA 1
ATOM 595 C C . PRO A 1 90 ? 20.033 -0.762 37.298 1.00 37.28 90 PRO A C 1
ATOM 596 O O . PRO A 1 90 ? 19.686 0.346 36.862 1.00 35.20 90 PRO A O 1
ATOM 600 N N . ALA A 1 91 ? 20.314 -1.794 36.490 1.00 32.14 91 ALA A N 1
ATOM 601 C CA . ALA A 1 91 ? 20.175 -1.648 35.042 1.00 35.80 91 ALA A CA 1
ATOM 602 C C . ALA A 1 91 ? 18.732 -1.333 34.655 1.00 32.11 91 ALA A C 1
ATOM 603 O O . ALA A 1 91 ? 18.491 -0.490 33.783 1.00 23.93 91 ALA A O 1
ATOM 605 N N . ILE A 1 92 ? 17.761 -1.998 35.299 1.00 25.72 92 ILE A N 1
ATOM 606 C CA . ILE A 1 92 ? 16.352 -1.743 35.005 1.00 26.59 92 ILE A CA 1
ATOM 607 C C . ILE A 1 92 ? 15.973 -0.320 35.397 1.00 36.18 92 ILE A C 1
ATOM 608 O O . ILE A 1 92 ? 15.264 0.376 34.654 1.00 32.03 92 ILE A O 1
ATOM 613 N N . ALA A 1 93 ? 16.438 0.133 36.569 1.00 30.32 93 ALA A N 1
ATOM 614 C CA . ALA A 1 93 ? 16.257 1.528 36.956 1.00 27.88 93 ALA A CA 1
ATOM 615 C C . ALA A 1 93 ? 16.781 2.473 35.881 1.00 28.30 93 ALA A C 1
ATOM 616 O O . ALA A 1 93 ? 16.133 3.477 35.561 1.00 26.34 93 ALA A O 1
ATOM 618 N N . LEU A 1 94 ? 17.965 2.175 35.331 1.00 27.98 94 LEU A N 1
ATOM 619 C CA . LEU A 1 94 ? 18.516 2.996 34.253 1.00 34.81 94 LEU A CA 1
ATOM 620 C C . LEU A 1 94 ? 17.598 3.000 33.037 1.00 30.40 94 LEU A C 1
ATOM 621 O O . LEU A 1 94 ? 17.365 4.052 32.433 1.00 32.59 94 LEU A O 1
ATOM 626 N N . GLY A 1 95 ? 17.060 1.839 32.668 1.00 27.29 95 GLY A N 1
ATOM 627 C CA . GLY A 1 95 ? 16.114 1.806 31.565 1.00 32.97 95 GLY A CA 1
ATOM 628 C C . GLY A 1 95 ? 14.863 2.619 31.846 1.00 34.05 95 GLY A C 1
ATOM 629 O O . GLY A 1 95 ? 14.328 3.289 30.960 1.00 33.59 95 GLY A O 1
ATOM 630 N N . ALA A 1 96 ? 14.371 2.567 33.080 1.00 29.30 96 ALA A N 1
ATOM 631 C CA . ALA A 1 96 ? 13.230 3.399 33.417 1.00 29.14 96 ALA A CA 1
ATOM 632 C C . ALA A 1 96 ? 13.585 4.870 33.277 1.00 30.34 96 ALA A C 1
ATOM 633 O O . ALA A 1 96 ? 12.801 5.653 32.733 1.00 34.38 96 ALA A O 1
ATOM 635 N N . LEU A 1 97 ? 14.777 5.258 33.743 1.00 28.78 97 LEU A N 1
ATOM 636 C CA . LEU A 1 97 ? 15.176 6.661 33.671 1.00 34.49 97 LEU A CA 1
ATOM 637 C C . LEU A 1 97 ? 15.427 7.089 32.226 1.00 38.22 97 LEU A C 1
ATOM 638 O O . LEU A 1 97 ? 15.073 8.209 31.834 1.00 41.92 97 LEU A O 1
ATOM 643 N N . ALA A 1 98 ? 16.030 6.207 31.420 1.00 26.81 98 ALA A N 1
ATOM 644 C CA . ALA A 1 98 ? 16.292 6.520 30.020 1.00 30.29 98 ALA A CA 1
ATOM 645 C C . ALA A 1 98 ? 14.991 6.654 29.239 1.00 38.60 98 ALA A C 1
ATOM 646 O O . ALA A 1 98 ? 14.845 7.568 28.414 1.00 33.02 98 ALA A O 1
ATOM 648 N N . GLY A 1 99 ? 14.028 5.762 29.508 1.00 31.59 99 GLY A N 1
ATOM 649 C CA . GLY A 1 99 ? 12.748 5.820 28.819 1.00 29.49 99 GLY A CA 1
ATOM 650 C C . GLY A 1 99 ? 11.946 7.064 29.166 1.00 39.22 99 GLY A C 1
ATOM 651 O O . GLY A 1 99 ? 11.264 7.633 28.312 1.00 36.42 99 GLY A O 1
ATOM 652 N N . ASP A 1 100 ? 12.012 7.502 30.420 1.00 33.30 100 ASP A N 1
ATOM 653 C CA . ASP A 1 100 ? 11.356 8.747 30.791 1.00 34.01 100 ASP A CA 1
ATOM 654 C C . ASP A 1 100 ? 11.996 9.939 30.081 1.00 37.97 100 ASP A C 1
ATOM 655 O O . ASP A 1 100 ? 11.297 10.851 29.621 1.00 32.44 100 ASP A O 1
ATOM 660 N N . MET A 1 101 ? 13.321 9.945 29.972 1.00 33.69 101 MET A N 1
ATOM 661 C CA . MET A 1 101 ? 13.978 10.992 29.199 1.00 42.16 101 MET A CA 1
ATOM 662 C C . MET A 1 101 ? 13.654 10.881 27.711 1.00 35.73 101 MET A C 1
ATOM 663 O O . MET A 1 101 ? 13.434 11.897 27.045 1.00 35.03 101 MET A O 1
ATOM 668 N N . ALA A 1 102 ? 13.618 9.660 27.171 1.00 34.39 102 ALA A N 1
ATOM 669 C CA . ALA A 1 102 ? 13.248 9.505 25.766 1.00 38.10 102 ALA A CA 1
ATOM 670 C C . ALA A 1 102 ? 11.843 10.044 25.512 1.00 36.44 102 ALA A C 1
ATOM 671 O O . ALA A 1 102 ? 11.575 10.634 24.457 1.00 35.53 102 ALA A O 1
ATOM 673 N N . GLY A 1 103 ? 10.946 9.885 26.487 1.00 33.36 103 GLY A N 1
ATOM 674 C CA . GLY A 1 103 ? 9.608 10.432 26.353 1.00 35.15 103 GLY A CA 1
ATOM 675 C C . GLY A 1 103 ? 9.594 11.951 26.373 1.00 38.25 103 GLY A C 1
ATOM 676 O O . GLY A 1 103 ? 8.868 12.580 25.604 1.00 36.08 103 GLY A O 1
ATOM 677 N N . SER A 1 104 ? 10.380 12.558 27.270 1.00 38.99 104 SER A N 1
ATOM 678 C CA . SER A 1 104 ? 10.529 14.011 27.286 1.00 35.19 104 SER A CA 1
ATOM 679 C C . SER A 1 104 ? 11.145 14.518 25.992 1.00 32.64 104 SER A C 1
ATOM 680 O O . SER A 1 104 ? 10.731 15.560 25.459 1.00 29.48 104 SER A O 1
ATOM 683 N N . PHE A 1 105 ? 12.145 13.802 25.481 1.00 29.89 105 PHE A N 1
ATOM 684 C CA . PHE A 1 105 ? 12.703 14.132 24.174 1.00 34.76 105 PHE A CA 1
ATOM 685 C C . PHE A 1 105 ? 11.614 14.190 23.111 1.00 38.98 105 PHE A C 1
ATOM 686 O O . PHE A 1 105 ? 11.546 15.144 22.324 1.00 40.92 105 PHE A O 1
ATOM 694 N N . VAL A 1 106 ? 10.754 13.168 23.069 1.00 37.42 106 VAL A N 1
ATOM 695 C CA . VAL A 1 106 ? 9.715 13.118 22.050 1.00 29.57 106 VAL A CA 1
ATOM 696 C C . VAL A 1 106 ? 8.719 14.253 22.252 1.00 32.35 106 VAL A C 1
ATOM 697 O O . VAL A 1 106 ? 8.278 14.880 21.282 1.00 34.35 106 VAL A O 1
ATOM 701 N N . LYS A 1 107 ? 8.405 14.591 23.506 1.00 29.03 107 LYS A N 1
ATOM 702 C CA . LYS A 1 107 ? 7.465 15.685 23.749 1.00 32.13 107 LYS A CA 1
ATOM 703 C C . LYS A 1 107 ? 8.017 17.015 23.252 1.00 38.26 107 LYS A C 1
ATOM 704 O O . LYS A 1 107 ? 7.281 17.820 22.661 1.00 36.75 107 LYS A O 1
ATOM 710 N N . ARG A 1 108 ? 9.307 17.268 23.491 1.00 38.26 108 ARG A N 1
ATOM 711 C CA . ARG A 1 108 ? 9.902 18.523 23.042 1.00 37.62 108 ARG A CA 1
ATOM 712 C C . ARG A 1 108 ? 9.894 18.616 21.519 1.00 36.46 108 ARG A C 1
ATOM 713 O O . ARG A 1 108 ? 9.543 19.660 20.963 1.00 38.49 108 ARG A O 1
ATOM 721 N N . ARG A 1 109 ? 10.278 17.537 20.829 1.00 33.89 109 ARG A N 1
ATOM 722 C CA . ARG A 1 109 ? 10.289 17.553 19.369 1.00 35.44 109 ARG A CA 1
ATOM 723 C C .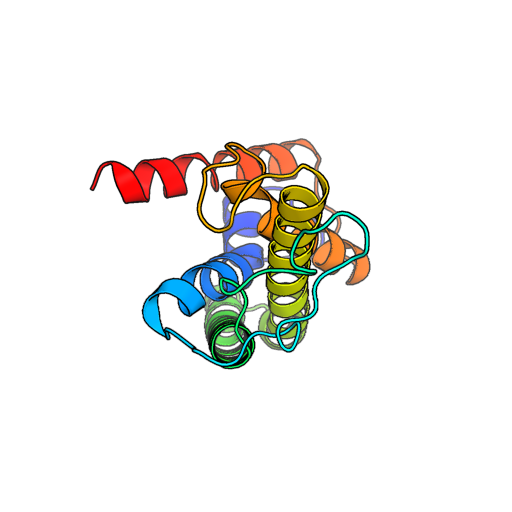 ARG A 1 109 ? 8.900 17.800 18.792 1.00 46.20 109 ARG A C 1
ATOM 724 O O . ARG A 1 109 ? 8.777 18.281 17.659 1.00 50.62 109 ARG A O 1
ATOM 732 N N . LEU A 1 110 ? 7.849 17.483 19.544 1.00 45.00 110 LEU A N 1
ATOM 733 C CA . LEU A 1 110 ? 6.485 17.708 19.091 1.00 42.10 110 LEU A CA 1
ATOM 734 C C . LEU A 1 110 ? 5.947 19.074 19.499 1.00 44.10 110 LEU A C 1
ATOM 735 O O . LEU A 1 110 ? 4.759 19.351 19.281 1.00 40.96 110 LEU A O 1
ATOM 740 N N . GLY A 1 111 ? 6.781 19.920 20.099 1.00 39.98 111 GLY A N 1
ATOM 741 C CA . GLY A 1 111 ? 6.326 21.194 20.609 1.00 35.56 111 GLY A CA 1
ATOM 742 C C . GLY A 1 111 ? 5.503 21.142 21.875 1.00 36.75 111 GLY A C 1
ATOM 743 O O . GLY A 1 111 ? 4.832 22.124 22.201 1.00 43.92 111 GLY A O 1
ATOM 744 N N . ILE A 1 112 ? 5.538 20.046 22.621 1.00 35.64 112 ILE A N 1
ATOM 745 C CA . ILE A 1 112 ? 4.818 19.973 23.888 1.00 36.82 112 ILE A CA 1
ATOM 746 C C . ILE A 1 112 ? 5.705 20.539 24.989 1.00 40.49 112 ILE A C 1
ATOM 747 O O . ILE A 1 112 ? 6.767 19.980 25.284 1.00 45.21 112 ILE A O 1
ATOM 752 N N . GLU A 1 113 ? 5.267 21.635 25.610 1.00 42.45 113 GLU A N 1
ATOM 753 C CA . GLU A 1 113 ? 6.113 22.280 26.605 1.00 50.83 113 GLU A CA 1
ATOM 754 C C . GLU A 1 113 ? 6.252 21.443 27.866 1.00 48.03 113 GLU A C 1
ATOM 755 O O . GLU A 1 113 ? 5.402 20.610 28.192 1.00 47.12 113 GLU A O 1
ATOM 761 N N . ARG A 1 114 ? 7.342 21.704 28.583 1.00 44.68 114 ARG A N 1
ATOM 762 C CA . ARG A 1 114 ? 7.723 20.915 29.741 1.00 42.49 114 ARG A CA 1
ATOM 763 C C . ARG A 1 114 ? 6.589 20.875 30.762 1.00 42.47 114 ARG A C 1
ATOM 764 O O . ARG A 1 114 ? 5.966 21.897 31.066 1.00 41.12 114 ARG A O 1
ATOM 772 N N . GLY A 1 115 ? 6.234 19.709 31.231 1.00 46.88 115 GLY A N 1
ATOM 773 C CA . GLY A 1 115 ? 5.136 19.629 32.154 1.00 42.89 115 GLY A CA 1
ATOM 774 C C . GLY A 1 115 ? 3.727 19.469 31.606 1.00 43.00 115 GLY A C 1
ATOM 775 O O . GLY A 1 115 ? 2.884 19.043 32.331 1.00 46.68 115 GLY A O 1
ATOM 776 N N . ARG A 1 116 ? 3.464 19.812 30.355 1.00 38.96 116 ARG A N 1
ATOM 777 C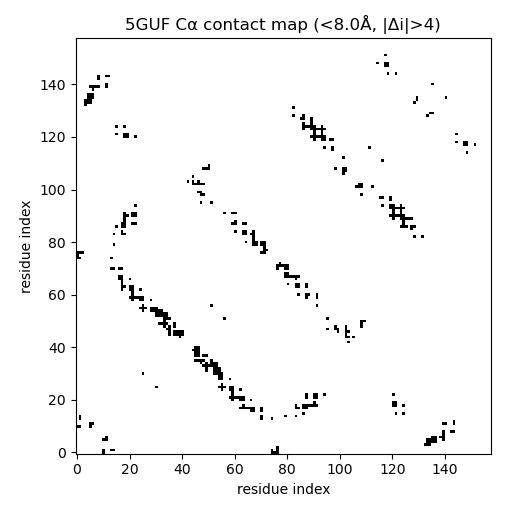 CA . ARG A 1 116 ? 2.127 19.672 29.783 1.00 46.50 116 ARG A CA 1
ATOM 778 C C . ARG A 1 116 ? 1.857 18.201 29.603 1.00 46.49 116 ARG A C 1
ATOM 779 O O . ARG A 1 116 ? 2.740 17.462 29.308 1.00 39.61 116 ARG A O 1
ATOM 787 N N . PRO A 1 117 ? 0.631 17.770 29.805 1.00 48.43 117 PRO A N 1
ATOM 788 C CA . PRO A 1 117 ? 0.347 16.320 29.797 1.00 52.93 117 PRO A CA 1
ATOM 789 C C . PRO A 1 117 ? 0.420 15.699 28.408 1.00 49.97 117 PRO A C 1
ATOM 790 O O . PRO A 1 117 ? -0.141 16.227 27.448 1.00 50.51 117 PRO A O 1
ATOM 794 N N . ALA A 1 118 ? 1.124 14.569 28.313 1.00 47.03 118 ALA A N 1
ATOM 795 C CA . ALA A 1 118 ? 1.029 13.649 27.179 1.00 43.71 118 ALA A CA 1
ATOM 796 C C . ALA A 1 118 ? 0.474 12.342 27.727 1.00 42.68 118 ALA A C 1
ATOM 797 O O . ALA A 1 118 ? 1.245 11.454 28.125 1.00 39.35 118 ALA A O 1
ATOM 799 N N . PRO A 1 119 ? -0.851 12.184 27.788 1.00 45.89 119 PRO A N 1
ATOM 800 C CA . PRO A 1 119 ? -1.414 10.990 28.431 1.00 48.52 119 PRO A CA 1
ATOM 801 C C . PRO A 1 119 ? -0.978 9.727 27.700 1.00 47.43 119 PRO A C 1
ATOM 802 O O . PRO A 1 119 ? -0.702 9.744 26.496 1.00 49.45 119 PRO A O 1
ATOM 806 N N . LEU A 1 120 ? -0.897 8.634 28.456 1.00 41.14 120 LEU A N 1
ATOM 807 C CA . LEU A 1 120 ? -0.289 7.385 28.005 1.00 47.46 120 LEU A CA 1
ATOM 808 C C . LEU A 1 120 ? 1.232 7.504 27.969 1.00 42.15 120 LEU A C 1
ATOM 809 O O . LEU A 1 120 ? 1.910 6.817 28.734 1.00 39.84 120 LEU A O 1
ATOM 814 N N . LEU A 1 121 ? 1.782 8.371 27.109 1.00 39.73 121 LEU A N 1
ATOM 815 C CA . LEU A 1 121 ? 3.238 8.481 27.014 1.00 36.48 121 LEU A CA 1
ATOM 816 C C . LEU A 1 121 ? 3.866 8.867 28.353 1.00 41.31 121 LEU A C 1
ATOM 817 O O . LEU A 1 121 ? 4.876 8.280 28.758 1.00 39.83 121 LEU A O 1
ATOM 822 N N . ASP A 1 122 ? 3.280 9.852 29.055 1.00 36.29 122 ASP A N 1
ATOM 823 C CA . ASP A 1 122 ? 3.802 10.275 30.356 1.00 40.30 122 ASP A CA 1
ATOM 824 C C . ASP A 1 122 ? 3.797 9.135 31.371 1.00 43.52 122 ASP A C 1
ATOM 825 O O . ASP A 1 122 ? 4.614 9.120 32.295 1.00 40.60 122 ASP A O 1
ATOM 830 N N . GLN A 1 123 ? 2.870 8.194 31.248 1.00 38.30 123 GLN A N 1
ATOM 831 C CA . GLN A 1 123 ? 2.766 7.151 32.255 1.00 40.45 123 GLN A CA 1
ATOM 832 C C . GLN A 1 123 ? 3.520 5.884 31.873 1.00 39.80 123 GLN A C 1
ATOM 833 O O . GLN A 1 123 ? 3.832 5.084 32.752 1.00 46.24 123 GLN A O 1
ATOM 839 N N . LEU A 1 124 ? 3.848 5.691 30.600 1.00 35.25 124 LEU A N 1
ATOM 840 C CA . LEU A 1 124 ? 4.355 4.411 30.141 1.00 37.33 124 LEU A CA 1
ATOM 841 C C . LEU A 1 124 ? 5.792 4.446 29.626 1.00 45.21 124 LEU A C 1
ATOM 842 O O . LEU A 1 124 ? 6.402 3.377 29.493 1.00 41.85 124 LEU A O 1
ATOM 847 N N . ASP A 1 125 ? 6.361 5.633 29.371 1.00 38.62 125 ASP A N 1
ATOM 848 C CA . ASP A 1 125 ? 7.697 5.722 28.780 1.00 29.77 125 ASP A CA 1
ATOM 849 C C . ASP A 1 125 ? 8.744 5.021 29.639 1.00 29.12 125 ASP A C 1
ATOM 850 O O . ASP A 1 125 ? 9.618 4.324 29.119 1.00 34.96 125 ASP A O 1
ATOM 855 N N . PHE A 1 126 ? 8.688 5.216 30.950 1.00 29.30 126 PHE A N 1
ATOM 856 C CA . PHE A 1 126 ? 9.640 4.564 31.840 1.00 33.46 126 PHE A CA 1
ATOM 857 C C . PHE A 1 126 ? 9.408 3.056 31.882 1.00 35.10 126 PHE A C 1
ATOM 858 O O . PHE A 1 126 ? 10.365 2.284 32.024 1.00 31.57 126 PHE A O 1
ATOM 866 N N . TYR A 1 127 ? 8.144 2.631 31.789 1.00 26.82 127 TYR A N 1
ATOM 867 C CA . TYR A 1 127 ? 7.825 1.209 31.782 1.00 30.06 127 TYR A CA 1
ATOM 868 C C . TYR A 1 127 ? 8.408 0.518 30.560 1.00 34.45 127 TYR A C 1
ATOM 869 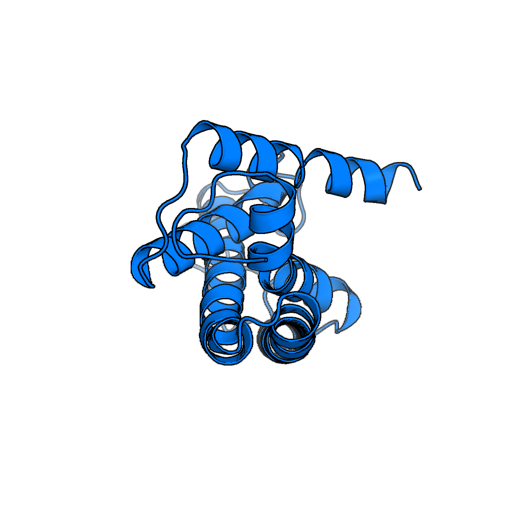O O . TYR A 1 127 ? 8.909 -0.611 30.661 1.00 35.60 127 TYR A O 1
ATOM 878 N N . LEU A 1 128 ? 8.367 1.191 29.404 1.00 34.02 128 LEU A N 1
ATOM 879 C CA . LEU A 1 128 ? 8.867 0.642 28.145 1.00 34.77 128 LEU A CA 1
ATOM 880 C C . LEU A 1 128 ? 10.391 0.573 28.122 1.00 33.61 128 LEU A C 1
ATOM 881 O O . LEU A 1 128 ? 10.961 -0.398 27.612 1.00 37.44 128 LEU A O 1
ATOM 886 N N . GLY A 1 129 ? 11.069 1.593 28.650 1.00 29.08 129 GLY A N 1
ATOM 887 C CA . GLY A 1 129 ? 12.513 1.492 28.810 1.00 33.22 129 GLY A CA 1
ATOM 888 C C . GLY A 1 129 ? 12.918 0.364 29.750 1.00 31.60 129 GLY A C 1
ATOM 889 O O . GLY A 1 129 ? 13.829 -0.414 29.457 1.00 29.71 129 GLY A O 1
ATOM 890 N N . ALA A 1 130 ? 12.248 0.266 30.897 1.00 27.17 130 ALA A N 1
ATOM 891 C CA . ALA A 1 130 ? 12.570 -0.784 31.859 1.00 33.87 130 ALA A CA 1
ATOM 892 C C . ALA A 1 130 ? 12.277 -2.163 31.278 1.00 31.55 130 ALA A C 1
ATOM 893 O O . ALA A 1 130 ? 13.097 -3.085 31.386 1.00 32.43 130 ALA A O 1
ATOM 895 N N . LEU A 1 131 ? 11.118 -2.306 30.634 1.00 29.54 131 LEU A N 1
ATOM 896 C CA . LEU A 1 131 ? 10.780 -3.543 29.935 1.00 34.71 131 LEU A CA 1
ATOM 897 C C . LEU A 1 131 ? 11.832 -3.917 28.890 1.00 33.12 131 LEU A C 1
ATOM 898 O O . LEU A 1 131 ? 12.216 -5.090 28.785 1.00 32.11 131 LEU A O 1
ATOM 903 N N . ALA A 1 132 ? 12.303 -2.937 28.103 1.00 31.31 132 ALA A N 1
ATOM 904 C CA . ALA A 1 132 ? 13.336 -3.215 27.108 1.00 26.90 132 ALA A CA 1
ATOM 905 C C . ALA A 1 132 ? 14.596 -3.748 27.764 1.00 31.56 132 ALA A C 1
ATOM 906 O O . ALA A 1 132 ? 15.209 -4.694 27.256 1.00 36.07 132 ALA A O 1
ATOM 908 N N . VAL A 1 133 ? 15.000 -3.150 28.891 1.00 30.93 133 VAL A N 1
ATOM 909 C CA . VAL A 1 133 ? 16.224 -3.573 29.572 1.00 28.60 133 VAL A CA 1
ATOM 910 C C . VAL A 1 133 ? 16.055 -4.963 30.167 1.00 28.53 133 VAL A C 1
ATOM 911 O O . VAL A 1 133 ? 16.953 -5.808 30.073 1.00 35.25 133 VAL A O 1
ATOM 915 N N . SER A 1 134 ? 14.907 -5.235 30.780 1.00 28.42 134 SER A N 1
ATOM 916 C CA . SER A 1 134 ? 14.693 -6.575 31.315 1.00 30.29 134 SER A CA 1
ATOM 917 C C . SER A 1 134 ? 14.812 -7.636 30.213 1.00 30.12 134 SER A C 1
ATOM 918 O O . SER A 1 134 ? 15.357 -8.718 30.445 1.00 35.09 134 SER A O 1
ATOM 921 N N . ILE A 1 135 ? 14.336 -7.331 29.000 1.00 33.30 135 ILE A N 1
ATOM 922 C CA . ILE A 1 135 ? 14.471 -8.269 27.882 1.00 29.52 135 ILE A CA 1
ATOM 923 C C . ILE A 1 135 ? 15.922 -8.359 27.422 1.00 30.90 135 ILE A C 1
ATOM 924 O O . ILE A 1 135 ? 16.443 -9.451 27.195 1.00 31.82 135 ILE A O 1
ATOM 929 N N . ALA A 1 136 ? 16.616 -7.222 27.313 1.00 32.93 136 ALA A N 1
ATOM 930 C CA . ALA A 1 136 ? 18.054 -7.286 27.074 1.00 28.95 136 ALA A CA 1
ATOM 931 C C . ALA A 1 136 ? 18.790 -8.087 28.159 1.00 42.32 136 ALA A C 1
ATOM 932 O O . ALA A 1 136 ? 19.842 -8.679 27.887 1.00 36.33 136 ALA A O 1
ATOM 934 N N . LEU A 1 137 ? 18.263 -8.124 29.388 1.00 36.48 137 LEU A N 1
ATOM 935 C CA . LEU A 1 137 ? 18.921 -8.889 30.437 1.00 30.07 137 LEU A CA 1
ATOM 936 C C . LEU A 1 137 ? 18.669 -10.385 30.319 1.00 39.74 137 LEU A C 1
ATOM 937 O O . LEU A 1 137 ? 19.332 -11.162 31.013 1.00 41.83 137 LEU A O 1
ATOM 942 N N . GLY A 1 138 ? 17.725 -10.813 29.484 1.00 36.14 138 GLY A N 1
ATOM 943 C CA . GLY A 1 138 ? 17.424 -12.223 29.353 1.00 27.44 138 GLY A CA 1
ATOM 944 C C . GLY A 1 138 ? 16.054 -12.650 29.830 1.00 28.62 138 GLY A C 1
ATOM 945 O O . GLY A 1 138 ? 15.746 -13.841 29.749 1.00 31.14 138 GLY A O 1
ATOM 946 N N . TYR A 1 139 ? 15.219 -11.737 30.322 1.00 24.80 139 TYR A N 1
ATOM 947 C CA . TYR A 1 139 ? 13.862 -12.079 30.728 1.00 24.64 139 TYR A CA 1
ATOM 948 C C . TYR A 1 139 ? 12.948 -12.223 29.518 1.00 29.92 139 TYR A C 1
ATOM 949 O O . TYR A 1 139 ? 13.014 -11.440 28.568 1.00 31.46 139 TYR A O 1
ATOM 958 N N . THR A 1 140 ? 12.053 -13.193 29.571 1.00 27.87 140 THR A N 1
ATOM 959 C CA . THR A 1 140 ? 11.000 -13.308 28.578 1.00 24.50 140 THR A CA 1
ATOM 960 C C . THR A 1 140 ? 9.682 -12.940 29.234 1.00 28.71 140 THR A C 1
ATOM 961 O O . THR A 1 140 ? 9.341 -13.482 30.289 1.00 30.45 140 THR A O 1
ATOM 965 N N . TRP A 1 141 ? 8.951 -12.014 28.617 1.00 29.38 141 TRP A N 1
ATOM 966 C CA . TRP A 1 141 ? 7.622 -11.635 29.074 1.00 29.54 141 TRP A CA 1
ATOM 967 C C . TRP A 1 141 ? 6.580 -12.354 28.232 1.00 29.40 141 TRP A C 1
ATOM 968 O O . TRP A 1 141 ? 6.764 -12.523 27.029 1.00 34.76 141 TRP A O 1
ATOM 979 N N . THR A 1 142 ? 5.503 -12.781 28.855 1.00 29.89 142 THR A N 1
ATOM 980 C CA . THR A 1 142 ? 4.369 -13.064 27.991 1.00 32.37 142 THR A CA 1
ATOM 981 C C . THR A 1 142 ? 3.698 -11.753 27.585 1.00 38.74 142 THR A C 1
ATOM 982 O O . THR A 1 142 ? 3.698 -10.778 28.352 1.00 33.39 142 THR A O 1
ATOM 986 N N . PRO A 1 143 ? 3.144 -11.703 26.371 1.00 35.31 143 PRO A N 1
ATOM 987 C CA . PRO A 1 143 ? 2.447 -10.481 25.945 1.00 28.85 143 PRO A CA 1
ATOM 988 C C . PRO A 1 143 ? 1.331 -10.090 26.885 1.00 32.24 143 PRO A C 1
ATOM 989 O O . PRO A 1 143 ? 1.149 -8.899 27.150 1.00 36.89 143 PRO A O 1
ATOM 993 N N . ARG A 1 144 ? 0.581 -11.064 27.409 1.00 38.16 144 ARG A N 1
ATOM 994 C CA . ARG A 1 144 ? -0.530 -10.744 28.301 1.00 37.97 144 ARG A CA 1
ATOM 995 C C . ARG A 1 144 ? -0.044 -10.052 29.567 1.00 40.88 144 ARG A C 1
ATOM 996 O O . ARG A 1 144 ? -0.629 -9.055 30.004 1.00 43.04 144 ARG A O 1
ATOM 1004 N N . VAL A 1 145 ? 1.036 -10.556 30.163 1.00 32.40 145 VAL A N 1
ATOM 1005 C CA . VAL A 1 145 ? 1.515 -9.947 31.393 1.00 36.18 145 VAL A CA 1
ATOM 1006 C C . VAL A 1 145 ? 2.213 -8.622 31.096 1.00 32.04 145 VAL A C 1
ATOM 1007 O O . VAL A 1 145 ? 2.230 -7.723 31.941 1.00 37.52 145 VAL A O 1
ATOM 1011 N N . ALA A 1 146 ? 2.758 -8.455 29.890 1.00 29.79 146 ALA A N 1
ATOM 1012 C CA . ALA A 1 146 ? 3.302 -7.156 29.504 1.00 31.12 146 ALA A CA 1
ATOM 1013 C C . ALA A 1 146 ? 2.196 -6.114 29.373 1.00 33.31 146 ALA A C 1
ATOM 1014 O O . ALA A 1 146 ? 2.384 -4.950 29.739 1.00 38.03 146 ALA A O 1
ATOM 1016 N N . VAL A 1 147 ? 1.035 -6.514 28.865 1.00 30.19 147 VAL A N 1
ATOM 1017 C CA . VAL A 1 147 ? -0.105 -5.609 28.809 1.00 33.96 147 VAL A CA 1
ATOM 1018 C C . VAL A 1 147 ? -0.664 -5.354 30.208 1.00 38.55 147 VAL A C 1
ATOM 1019 O O . VAL A 1 147 ? -0.944 -4.209 30.580 1.00 37.09 147 VAL A O 1
ATOM 1023 N N . GLU A 1 148 ? -0.832 -6.415 31.006 1.00 37.78 148 GLU A N 1
ATOM 1024 C CA . GLU A 1 148 ? -1.381 -6.251 32.352 1.00 43.59 148 GLU A CA 1
ATOM 1025 C C . GLU A 1 148 ? -0.555 -5.271 33.173 1.00 34.52 148 GLU A C 1
ATOM 1026 O O . GLU A 1 148 ? -1.100 -4.350 33.778 1.00 40.40 148 GLU A O 1
ATOM 1032 N N . ALA A 1 149 ? 0.764 -5.460 33.204 1.00 34.48 149 ALA A N 1
ATOM 1033 C CA . ALA A 1 149 ? 1.631 -4.547 33.945 1.00 43.89 149 ALA A CA 1
ATOM 1034 C C . ALA A 1 149 ? 1.481 -3.105 33.462 1.00 42.37 149 ALA A C 1
ATOM 1035 O O . ALA A 1 149 ? 1.430 -2.175 34.277 1.00 42.71 149 ALA A O 1
ATOM 1037 N N . ALA A 1 150 ? 1.401 -2.899 32.141 1.00 41.51 150 ALA A N 1
ATOM 1038 C CA . ALA A 1 150 ? 1.186 -1.549 31.623 1.00 44.78 150 ALA A CA 1
ATOM 1039 C C . ALA A 1 150 ? -0.117 -0.961 32.148 1.00 42.41 150 ALA A C 1
ATOM 1040 O O . ALA A 1 150 ? -0.158 0.204 32.560 1.00 38.94 150 ALA A O 1
ATOM 1042 N N . ALA A 1 151 ? -1.189 -1.759 32.150 1.00 45.99 151 ALA A N 1
ATOM 1043 C CA . ALA A 1 151 ? -2.465 -1.299 32.683 1.00 38.84 151 ALA A CA 1
ATOM 1044 C C . ALA A 1 151 ? -2.409 -1.139 34.193 1.00 45.30 151 ALA A C 1
ATOM 1045 O O . ALA A 1 151 ? -3.135 -0.310 34.757 1.00 48.07 151 ALA A O 1
ATOM 1047 N N . ALA A 1 152 ? -1.566 -1.922 34.866 1.00 40.98 152 ALA A N 1
ATOM 1048 C CA . ALA A 1 152 ? -1.387 -1.729 36.299 1.00 41.00 152 ALA A CA 1
ATOM 1049 C C . ALA A 1 152 ? -0.643 -0.438 36.578 1.00 46.01 152 ALA A C 1
ATOM 1050 O O . ALA A 1 152 ? -0.890 0.211 37.600 1.00 49.27 152 ALA A O 1
ATOM 1052 N N A VAL A 1 153 ? 0.271 -0.046 35.688 0.48 46.23 153 VAL A N 1
ATOM 1053 N N B VAL A 1 153 ? 0.271 -0.046 35.689 0.52 46.63 153 VAL A N 1
ATOM 1054 C CA A VAL A 1 153 ? 0.917 1.255 35.826 0.48 46.69 153 VAL A CA 1
ATOM 1055 C CA B VAL A 1 153 ? 0.917 1.255 35.827 0.52 47.84 153 VAL A CA 1
ATOM 1056 C C A VAL A 1 153 ? -0.112 2.367 35.679 0.48 49.66 153 VAL A C 1
ATOM 1057 C C B VAL A 1 153 ? -0.113 2.366 35.679 0.52 49.88 153 VAL A C 1
ATOM 1058 O O A VAL A 1 153 ? -0.163 3.303 36.485 0.48 49.34 153 VAL A O 1
ATOM 1059 O O B VAL A 1 153 ? -0.166 3.302 36.487 0.52 49.51 153 VAL A O 1
ATOM 1066 N N . LEU A 1 154 ? -0.950 2.276 34.642 1.00 47.49 154 LEU A N 1
ATOM 1067 C CA . LEU A 1 154 ? -2.025 3.245 34.466 1.00 49.83 154 LEU A CA 1
ATOM 1068 C C . LEU A 1 154 ? -2.920 3.299 35.695 1.00 58.64 154 LEU A C 1
ATOM 1069 O O . LEU A 1 154 ? -3.188 4.377 36.233 1.00 60.98 154 LEU A O 1
ATOM 1074 N N . LEU A 1 155 ? -3.357 2.133 36.180 1.00 53.74 155 LEU A N 1
ATOM 1075 C CA . LEU A 1 155 ? -4.278 2.103 37.311 1.00 53.90 155 LEU A CA 1
ATOM 1076 C C . LEU A 1 155 ? -3.669 2.738 38.551 1.00 63.39 155 LEU A C 1
ATOM 1077 O O . LEU A 1 155 ? -4.373 3.404 39.313 1.00 75.87 155 LEU A O 1
ATOM 1082 N N . LEU A 1 156 ? -2.364 2.570 38.763 1.00 55.29 156 LEU A N 1
ATOM 1083 C CA . LEU A 1 156 ? -1.763 3.131 39.966 1.00 61.56 156 LEU A CA 1
ATOM 1084 C C . LEU A 1 156 ? -1.562 4.642 39.823 1.00 75.29 156 LEU A C 1
ATOM 1085 O O . LEU A 1 156 ? -1.744 5.396 40.783 1.00 78.76 156 LEU A O 1
ATOM 1090 N N . HIS A 1 157 ? -1.183 5.102 38.633 1.00 71.23 157 HIS A N 1
ATOM 1091 C CA . HIS A 1 157 ? -1.105 6.537 38.381 1.00 72.60 157 HIS A CA 1
ATOM 1092 C C . HIS A 1 157 ? -2.457 7.206 38.591 1.00 79.58 157 HIS A C 1
ATOM 1093 O O . HIS A 1 157 ? -2.556 8.225 39.287 1.00 78.19 157 HIS A O 1
ATOM 1100 N N . LEU A 1 158 ? -3.516 6.643 38.004 1.00 72.65 158 LEU A N 1
ATOM 1101 C CA . LEU A 1 158 ? -4.842 7.131 38.357 1.00 81.13 158 LEU A CA 1
ATOM 1102 C C . LEU A 1 158 ? -5.199 6.786 39.796 1.00 91.49 158 LEU A C 1
ATOM 1103 O O . LEU A 1 158 ? -6.028 7.473 40.400 1.00 94.18 158 LEU A O 1
ATOM 1108 N N . ALA A 1 159 ? -4.577 5.757 40.381 1.00 80.35 159 ALA A N 1
ATOM 1109 C CA . ALA A 1 159 ? -4.783 5.531 41.807 1.00 81.61 159 ALA A CA 1
ATOM 1110 C C . ALA A 1 159 ? -4.063 6.587 42.631 1.00 89.65 159 ALA A C 1
ATOM 1111 O O . ALA A 1 159 ? -4.565 7.015 43.675 1.00 99.56 159 ALA A O 1
ATOM 1113 N N . ALA A 1 160 ? -2.884 7.021 42.184 1.00 87.62 160 ALA A N 1
ATOM 1114 C CA . ALA A 1 160 ? -2.187 8.073 42.914 1.00 90.24 160 ALA A CA 1
ATOM 1115 C C . ALA A 1 160 ? -2.996 9.364 42.914 1.00 98.20 160 ALA A C 1
ATOM 1116 O O . ALA A 1 160 ? -2.983 10.113 43.899 1.00 101.95 160 ALA A O 1
ATOM 1118 N N . ASN A 1 161 ? -3.733 9.627 41.830 1.00 94.64 161 ASN A N 1
ATOM 1119 C CA . ASN A 1 161 ? -4.463 10.881 41.689 1.00 91.98 161 ASN A CA 1
ATOM 1120 C C . ASN A 1 161 ? -5.871 10.835 42.272 1.00 101.08 161 ASN A C 1
ATOM 1121 O O . ASN A 1 161 ? -6.444 11.896 42.539 1.00 104.05 161 ASN A O 1
ATOM 1126 N N . ILE A 1 162 ? -6.449 9.645 42.478 1.00 101.70 162 ILE A N 1
ATOM 1127 C CA . ILE A 1 162 ? -7.711 9.550 43.213 1.00 98.25 162 ILE A CA 1
ATOM 1128 C C . ILE A 1 162 ? -7.518 9.656 44.716 1.00 102.73 162 ILE A C 1
ATOM 1129 O O . ILE A 1 162 ? -8.506 9.637 45.460 1.00 100.13 162 ILE A O 1
ATOM 1134 N N . THR A 1 163 ? -6.283 9.751 45.193 1.00 102.56 163 THR A N 1
ATOM 1135 C CA . THR A 1 163 ? -6.051 9.966 46.617 1.00 106.82 163 THR A CA 1
ATOM 1136 C C . THR A 1 163 ? -5.446 11.342 46.863 1.00 102.55 163 THR A C 1
ATOM 1137 O O . THR A 1 163 ? -6.088 12.364 46.606 1.00 94.47 163 THR A O 1
#

Organism: Aeropyrum pernix (strain ATCC 700893 / DSM 11879 / JCM 9820 / NBRC 100138 / K1) (NCBI:txid272557)

B-factor: mean 43.32, std 15.37, range [18.53, 111.47]

Sequence (158 aa):
AVDWRIDNILEAIILMLPAMIANATPVVAGGRRPVDMGVVLPDGRRLLGDGKTIEGLLAGFAAGSAAGVLAALASGNMLLAVHSPAIALGALAGDMAGSFVKRRLGIERGRPAPLL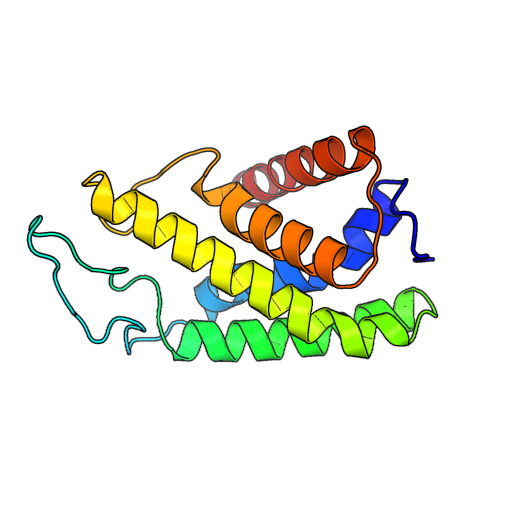DQLDFYLGALAVSIALGYTWTPRVAVEAAAAVVLLLHLAANIT

Solvent-accessible surface area: 8398 Å² total; per-residue (Å²): 100,12,75,122,135,0,57,69,62,111,4,0,58,23,3,5,73,0,0,31,66,0,28,55,27,36,123,124,50,40,31,214,167,30,40,6,132,35,70,87,48,144,78,53,83,52,58,19,2,70,36,38,13,58,53,3,46,113,26,0,71,61,23,0,30,62,8,0,74,121,9,2,118,86,18,60,34,112,77,1,37,103,16,3,32,35,0,0,92,4,0,9,54,9,29,35,56,3,11,78,66,14,10,66,124,35,47,107,138,60,144,88,10,105,110,57,47,41,30,11,4,6,100,15,0,27,59,37,0,94,90,56,47,6,83,23,25,110,178,6,20,105,66,5,18,42,30,8,46,128,94,64,114,34,62,133,140,147

InterPro domains:
  IPR002726 CDP-archaeol synthase, archaea [MF_01117] (21-174)
  IPR002726 CDP-archaeol synthase, archaea [NF003114] (11-174)
  IPR032690 CDP-archaeol synthase [PF01864] (12-174)
  IPR032690 CDP-archaeol synthase [PTHR39650] (12-174)

Secondary structure (DSSP, 8-state):
---SEE-SHHHHHHHHHHHHHHHHTHHHH---SBTTTT-B-TTSSBSS-TT-BHHHHHHHHHHHHHHHHHHHHHHS-THHHHHHHHHHHHHHHHHHHHHHHHHHTTPPTT---TTHHHHHHHHHHHHHHHHTT-EE-HHHHHHHHHHHHHHHHHHHT-

Radius of gyration: 15.69 Å; Cα contacts (8 Å, |Δi|>4): 262; chains: 1; bounding box: 30×42×34 Å